Protein AF-A0A1E1W544-F1 (afdb_monomer)

Foldseek 3Di:
DDDDPVVVVVVVVVVCVDPLVVDDPVCNVPDDDPDDDDDVVVVVVVVVVVVVVVVVVVVCPVVVVVVVVVVVVVVVVVVVVVVVVVVPPDPDDDDDDDDDDPDDPPVNVVVVVVVVVVVVVVVVVVVVDDDDPDDDDDDDDPDDDCVRVVNDDPDDDDD

Organism: Pectinophora gossypiella (NCBI:txid13191)

Solvent-accessible surface area (backbone atoms only — not comparable to full-atom values): 10295 Å² total; per-residue (Å²): 138,92,77,58,67,73,58,53,55,51,52,53,53,58,45,60,74,38,78,71,58,78,45,52,75,68,49,58,76,72,54,85,77,89,76,83,79,77,58,68,73,57,53,53,52,54,50,52,52,50,52,51,50,50,48,60,62,68,60,47,54,62,60,53,50,50,52,52,52,52,52,52,50,52,54,49,51,52,52,54,52,51,51,55,58,60,69,70,69,66,91,84,73,84,93,72,89,84,88,82,93,81,86,70,56,71,65,57,50,54,51,50,51,55,53,50,51,53,52,50,53,51,53,56,55,56,72,71,55,72,93,72,94,68,83,83,76,80,76,83,67,97,62,82,50,50,59,79,75,72,69,45,79,81,80,80,84,78,134

Radius of gyration: 39.95 Å; Cα contacts (8 Å, |Δi|>4): 16; chains: 1; bounding box: 101×57×95 Å

Sequence (159 aa):
VKVHESTLRKRLMEFGETPSSALTLEEFMTVDLEEEQDPPAFRAARKRDKERLQKLMEEEDGEKELTELQKEIETQLERDISRRKKATSTPGTPLSFFGGESGMSEEAEASRFAAQDTLNIIGEIAKDVQPKTEKLKFEKGLGPDLAVIGLGQPDEKCD

Structure (mmCIF, N/CA/C/O backbone):
data_AF-A0A1E1W544-F1
#
_entry.id   AF-A0A1E1W544-F1
#
loop_
_atom_site.group_PDB
_atom_site.id
_atom_site.type_symbol
_atom_site.label_atom_id
_atom_site.label_alt_id
_atom_site.label_comp_id
_atom_site.label_asym_id
_atom_site.label_entity_id
_atom_site.label_seq_id
_atom_site.pdbx_PDB_ins_code
_atom_site.Cartn_x
_atom_site.Cartn_y
_atom_site.Cartn_z
_atom_site.occupancy
_atom_site.B_iso_or_equiv
_atom_site.auth_seq_id
_atom_site.auth_comp_id
_atom_site.auth_asym_id
_atom_site.auth_atom_id
_atom_site.pdbx_PDB_model_num
ATOM 1 N N . VAL A 1 1 ? 18.673 19.251 -23.715 1.00 75.06 1 VAL A N 1
ATOM 2 C CA . VAL A 1 1 ? 17.859 19.301 -22.475 1.00 75.06 1 VAL A CA 1
ATOM 3 C C . VAL A 1 1 ? 18.800 19.541 -21.303 1.00 75.06 1 VAL A C 1
ATOM 5 O O . VAL A 1 1 ? 19.795 18.836 -21.218 1.00 75.06 1 VAL A O 1
ATOM 8 N N . LYS A 1 2 ? 18.559 20.554 -20.458 1.00 92.31 2 LYS A N 1
ATOM 9 C CA . LYS A 1 2 ? 19.332 20.768 -19.219 1.00 92.31 2 LYS A CA 1
ATOM 10 C C . LYS A 1 2 ? 18.527 20.206 -18.050 1.00 92.31 2 LYS A C 1
ATOM 12 O O . LYS A 1 2 ? 17.417 20.668 -17.811 1.00 92.31 2 LYS A O 1
ATOM 17 N N . VAL A 1 3 ? 19.074 19.209 -17.360 1.00 94.06 3 VAL A N 1
ATOM 18 C CA . VAL A 1 3 ? 18.454 18.560 -16.196 1.00 94.06 3 VAL A CA 1
ATOM 19 C C . VAL A 1 3 ? 19.362 18.781 -14.991 1.00 94.06 3 VAL A C 1
ATOM 21 O O . VAL A 1 3 ? 20.582 18.712 -15.121 1.00 94.06 3 VAL A O 1
ATOM 24 N N . HIS A 1 4 ? 18.778 19.070 -13.829 1.00 97.12 4 HIS A N 1
ATOM 25 C CA . HIS A 1 4 ? 19.540 19.200 -12.589 1.00 97.12 4 HIS A CA 1
ATOM 26 C C . HIS A 1 4 ? 20.025 17.825 -12.121 1.00 97.12 4 HIS A C 1
ATOM 28 O O . HIS A 1 4 ? 19.275 16.849 -12.167 1.00 97.12 4 HIS A O 1
ATOM 34 N N . GLU A 1 5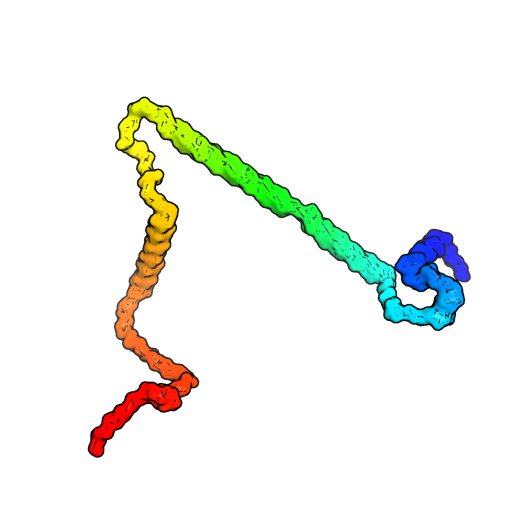 ? 21.250 17.756 -11.600 1.00 96.38 5 GLU A N 1
ATOM 35 C CA . GLU A 1 5 ? 21.842 16.505 -11.113 1.00 96.38 5 GLU A CA 1
ATOM 36 C C . GLU A 1 5 ? 20.971 15.827 -10.041 1.00 96.38 5 GLU A C 1
ATOM 38 O O . GLU A 1 5 ? 20.769 14.616 -10.066 1.00 96.38 5 GLU A O 1
ATOM 43 N N . SER A 1 6 ? 20.368 16.614 -9.146 1.00 96.88 6 SER A N 1
ATOM 44 C CA . SER A 1 6 ? 19.440 16.116 -8.123 1.00 96.88 6 SER A CA 1
ATOM 45 C C . SER A 1 6 ? 18.223 15.397 -8.711 1.00 96.88 6 SER A C 1
ATOM 47 O O . SER A 1 6 ? 17.735 14.432 -8.129 1.00 96.88 6 SER A O 1
ATOM 49 N N . THR A 1 7 ? 17.741 15.839 -9.875 1.00 95.69 7 THR A N 1
ATOM 50 C CA . THR A 1 7 ? 16.616 15.204 -10.572 1.00 95.69 7 THR A CA 1
ATOM 51 C C . THR A 1 7 ? 17.047 13.880 -11.188 1.00 95.69 7 THR A C 1
ATOM 53 O O . THR A 1 7 ? 16.319 12.898 -11.079 1.00 95.69 7 THR A O 1
ATOM 56 N N . LEU A 1 8 ? 18.248 13.833 -11.772 1.00 96.19 8 LEU A N 1
ATOM 57 C CA . LEU A 1 8 ? 18.802 12.600 -12.324 1.00 96.19 8 LEU A CA 1
ATOM 58 C C . LEU A 1 8 ? 18.996 11.548 -11.224 1.00 96.19 8 LEU A C 1
ATOM 60 O O . LEU A 1 8 ? 18.537 10.421 -11.373 1.00 96.19 8 LEU A O 1
ATOM 64 N N . ARG A 1 9 ? 19.587 11.936 -10.085 1.00 96.19 9 ARG A N 1
ATOM 65 C CA . ARG A 1 9 ? 19.766 11.042 -8.929 1.00 96.19 9 ARG A CA 1
ATOM 66 C C . ARG A 1 9 ? 18.435 10.478 -8.427 1.00 96.19 9 ARG A C 1
ATOM 68 O O . ARG A 1 9 ? 18.349 9.274 -8.223 1.00 96.19 9 ARG A O 1
ATOM 75 N N . LYS A 1 10 ? 17.395 11.315 -8.279 1.00 95.88 10 LYS A N 1
ATOM 76 C CA . LYS A 1 10 ? 16.051 10.855 -7.873 1.00 95.88 10 LYS A CA 1
ATOM 77 C C . LYS A 1 10 ? 15.479 9.831 -8.849 1.00 95.88 10 LYS A C 1
ATOM 79 O O . LYS A 1 10 ? 15.032 8.780 -8.419 1.00 95.88 10 LYS A O 1
ATOM 84 N N . ARG A 1 11 ? 15.566 10.093 -10.155 1.00 95.12 11 ARG A N 1
ATOM 85 C CA . ARG A 1 11 ? 15.070 9.159 -11.177 1.00 95.12 11 ARG A CA 1
ATOM 86 C C . ARG A 1 11 ? 15.843 7.843 -11.210 1.00 95.12 11 ARG A C 1
ATOM 88 O O . ARG A 1 11 ? 15.230 6.810 -11.435 1.00 95.12 11 ARG A O 1
ATOM 95 N N . LEU A 1 12 ? 17.152 7.866 -10.959 1.00 95.44 12 LEU A N 1
ATOM 96 C CA . LEU A 1 12 ? 17.953 6.643 -10.845 1.00 95.44 12 LEU A CA 1
ATOM 97 C C . LEU A 1 12 ? 17.589 5.832 -9.595 1.00 95.44 12 LEU A C 1
ATOM 99 O O . LEU A 1 12 ? 17.509 4.612 -9.674 1.00 95.44 12 LEU A O 1
ATOM 103 N N . MET A 1 13 ? 17.326 6.497 -8.465 1.00 94.06 13 MET A N 1
ATOM 104 C CA . MET A 1 13 ? 16.822 5.830 -7.258 1.00 94.06 13 MET A CA 1
ATOM 105 C C . MET A 1 13 ? 15.437 5.216 -7.493 1.00 94.06 13 MET A C 1
ATOM 107 O O . MET A 1 13 ? 15.242 4.050 -7.182 1.00 94.06 13 MET A O 1
ATOM 111 N N . GLU A 1 14 ? 14.512 5.966 -8.101 1.00 93.00 14 GLU A N 1
ATOM 112 C CA . GLU A 1 14 ? 13.172 5.475 -8.459 1.00 93.00 14 GLU A CA 1
ATOM 113 C C . GLU A 1 14 ? 13.242 4.284 -9.426 1.00 93.00 14 GLU A C 1
ATOM 115 O O . GLU A 1 14 ? 12.524 3.307 -9.241 1.00 93.00 14 GLU A O 1
ATOM 120 N N . PHE A 1 15 ? 14.133 4.328 -10.423 1.00 93.12 15 PHE A N 1
ATOM 121 C CA . PHE A 1 15 ? 14.371 3.195 -11.319 1.00 93.12 15 PHE A CA 1
ATOM 122 C C . PHE A 1 15 ? 14.873 1.968 -10.548 1.00 93.12 15 PHE A C 1
ATOM 124 O O . PHE A 1 15 ? 14.381 0.870 -10.782 1.00 93.12 15 PHE A O 1
ATOM 131 N N . GLY A 1 16 ? 15.781 2.156 -9.586 1.00 93.69 16 GLY A N 1
ATOM 132 C CA . GLY A 1 16 ? 16.288 1.095 -8.711 1.00 93.69 16 GLY A CA 1
ATOM 133 C C . GLY A 1 16 ? 15.230 0.421 -7.828 1.00 93.69 16 GLY A C 1
ATOM 134 O O . GLY A 1 16 ? 15.438 -0.696 -7.372 1.00 93.69 16 GLY A O 1
ATOM 135 N N . GLU A 1 17 ? 14.086 1.065 -7.585 1.00 91.06 17 GLU A N 1
ATOM 136 C CA . GLU A 1 17 ? 12.964 0.445 -6.868 1.00 91.06 17 GLU A CA 1
ATOM 137 C C . GLU A 1 17 ? 12.085 -0.439 -7.769 1.00 91.06 17 GLU A C 1
ATOM 139 O O . GLU A 1 17 ? 11.182 -1.109 -7.263 1.00 91.06 17 GLU A O 1
ATOM 144 N N . THR A 1 18 ? 12.309 -0.423 -9.087 1.00 92.06 18 THR A N 1
ATOM 145 C CA . THR A 1 18 ? 11.566 -1.247 -10.050 1.00 92.06 18 THR A CA 1
ATOM 146 C C . THR A 1 18 ? 12.233 -2.613 -10.236 1.00 92.06 18 THR A C 1
ATOM 148 O O . THR A 1 18 ? 13.466 -2.695 -10.200 1.00 92.06 18 THR A O 1
ATOM 151 N N . PRO A 1 19 ? 11.464 -3.686 -10.500 1.00 91.00 19 PRO A N 1
ATOM 152 C CA . PRO A 1 19 ? 12.023 -5.020 -10.739 1.00 91.00 19 PRO A CA 1
ATOM 153 C C . PRO A 1 19 ? 12.952 -5.064 -11.962 1.00 91.00 19 PRO A C 1
ATOM 155 O O . PRO A 1 19 ? 13.927 -5.812 -11.969 1.00 91.00 19 PRO A O 1
ATOM 158 N N . SER A 1 20 ? 12.728 -4.199 -12.958 1.00 92.31 20 SER A N 1
ATOM 159 C CA . SER A 1 20 ? 13.582 -4.082 -14.145 1.00 92.31 20 SER A CA 1
ATOM 160 C C . SER A 1 20 ? 15.023 -3.676 -13.826 1.00 92.31 20 SER A C 1
ATOM 162 O O . SER A 1 20 ? 15.918 -3.971 -14.609 1.00 92.31 20 SER A O 1
ATOM 164 N N . SER A 1 21 ? 15.274 -3.016 -12.690 1.00 93.25 21 SER A N 1
ATOM 165 C CA . SER A 1 21 ? 16.631 -2.606 -12.302 1.00 93.25 21 SER A CA 1
ATOM 166 C C . SER A 1 21 ? 17.540 -3.765 -11.889 1.00 93.25 21 SER A C 1
ATOM 168 O O . SER A 1 21 ? 18.760 -3.608 -11.892 1.00 93.25 21 SER A O 1
ATOM 170 N N . ALA A 1 22 ? 16.956 -4.916 -11.549 1.00 93.19 22 ALA A N 1
ATOM 171 C CA . ALA A 1 22 ? 17.688 -6.132 -11.218 1.00 93.19 22 ALA A CA 1
ATOM 172 C C . ALA A 1 22 ? 18.084 -6.946 -12.463 1.00 93.19 22 ALA A C 1
ATOM 174 O O . ALA A 1 22 ? 18.896 -7.863 -12.348 1.00 93.19 22 ALA A O 1
ATOM 175 N N . LEU A 1 23 ? 17.523 -6.621 -13.634 1.00 93.38 23 LEU A N 1
ATOM 176 C CA . LEU A 1 23 ? 17.828 -7.297 -14.890 1.00 93.38 23 LEU A CA 1
ATOM 177 C C . LEU A 1 23 ? 19.180 -6.845 -15.438 1.00 93.38 23 LEU A C 1
ATOM 179 O O . LEU A 1 23 ? 19.580 -5.682 -15.322 1.00 93.38 23 LEU A O 1
ATOM 183 N N . THR A 1 24 ? 19.875 -7.765 -16.098 1.00 94.81 24 THR A N 1
ATOM 184 C CA . THR A 1 24 ? 21.013 -7.398 -16.940 1.00 94.81 24 THR A CA 1
ATOM 185 C C . THR A 1 24 ? 20.533 -6.603 -18.157 1.00 94.81 24 THR A C 1
ATOM 187 O O . THR A 1 24 ? 19.363 -6.642 -18.536 1.00 94.81 24 THR A O 1
ATOM 190 N N . LEU A 1 25 ? 21.442 -5.869 -18.805 1.00 93.81 25 LEU A N 1
ATOM 191 C CA . LEU A 1 25 ? 21.092 -5.072 -19.986 1.00 93.81 25 LEU A CA 1
ATOM 192 C C . LEU A 1 25 ? 20.485 -5.933 -21.109 1.00 93.81 25 LEU A C 1
ATOM 194 O O . LEU A 1 25 ? 19.569 -5.486 -21.788 1.00 93.81 25 LEU A O 1
ATOM 198 N N . GLU A 1 26 ? 20.990 -7.155 -21.291 1.00 94.88 26 GLU A N 1
ATOM 199 C CA . GLU A 1 26 ? 20.503 -8.088 -22.311 1.00 94.88 26 GLU A CA 1
ATOM 200 C C . GLU A 1 26 ? 19.087 -8.588 -21.997 1.00 94.88 26 GLU A C 1
ATOM 202 O O . GLU A 1 26 ? 18.212 -8.550 -22.863 1.00 94.88 26 GLU A O 1
ATOM 207 N N . GLU A 1 27 ? 18.830 -8.976 -20.747 1.00 95.00 27 GLU A N 1
ATOM 208 C CA . GLU A 1 27 ? 17.496 -9.384 -20.290 1.00 95.00 27 GLU A CA 1
ATOM 209 C C . GLU A 1 27 ? 16.495 -8.232 -20.404 1.00 95.00 27 GLU A C 1
ATOM 211 O O . GLU A 1 27 ? 15.403 -8.422 -20.926 1.00 95.00 27 GLU A O 1
ATOM 216 N N . PHE A 1 28 ? 16.878 -7.014 -20.014 1.00 93.44 28 PHE A N 1
ATOM 217 C CA . PHE A 1 28 ? 16.011 -5.838 -20.130 1.00 93.44 28 PHE A CA 1
ATOM 218 C C . PHE A 1 28 ? 15.595 -5.533 -21.580 1.00 93.44 28 PHE A C 1
ATOM 220 O O . PHE A 1 28 ? 14.519 -4.995 -21.815 1.00 93.44 28 PHE A O 1
ATOM 227 N N . MET A 1 29 ? 16.438 -5.857 -22.566 1.00 93.75 29 MET A N 1
ATOM 228 C CA . MET A 1 29 ? 16.130 -5.631 -23.983 1.00 93.75 29 MET A CA 1
ATOM 229 C C . MET A 1 29 ? 15.277 -6.739 -24.615 1.00 93.75 29 MET A C 1
ATOM 231 O O . MET A 1 29 ? 14.772 -6.543 -25.720 1.00 93.75 29 MET A O 1
ATOM 235 N N . THR A 1 30 ? 15.161 -7.901 -23.967 1.00 93.75 30 THR A N 1
ATOM 236 C CA . THR A 1 30 ? 14.581 -9.117 -24.564 1.00 93.75 30 THR A CA 1
ATOM 237 C C . THR A 1 30 ? 13.395 -9.689 -23.791 1.00 93.75 30 THR A C 1
ATOM 239 O O . THR A 1 30 ? 12.620 -10.451 -24.368 1.00 93.75 30 THR A O 1
ATOM 242 N N . VAL A 1 31 ? 13.237 -9.329 -22.516 1.00 90.50 31 VAL A N 1
ATOM 243 C CA . VAL A 1 31 ? 12.204 -9.843 -21.615 1.00 90.50 31 VAL A CA 1
ATOM 244 C C . VAL A 1 31 ? 11.243 -8.721 -21.233 1.00 90.50 31 VAL A C 1
ATOM 246 O O . VAL A 1 31 ? 11.653 -7.719 -20.648 1.00 90.50 31 VAL A O 1
ATOM 249 N N . ASP A 1 32 ? 9.953 -8.936 -21.491 1.00 90.00 32 ASP A N 1
ATOM 250 C CA . ASP A 1 32 ? 8.876 -8.110 -20.945 1.00 90.00 32 ASP A CA 1
ATOM 251 C C . ASP A 1 32 ? 8.416 -8.689 -19.600 1.00 90.00 32 ASP A C 1
ATOM 253 O O . ASP A 1 32 ? 8.150 -9.887 -19.476 1.00 90.00 32 ASP A O 1
ATOM 257 N N . LEU A 1 33 ? 8.330 -7.838 -18.576 1.00 88.12 33 LEU A N 1
ATOM 258 C CA . LEU A 1 33 ? 7.800 -8.219 -17.268 1.00 88.12 33 LEU A CA 1
ATOM 259 C C . LEU A 1 33 ? 6.270 -8.118 -17.279 1.00 88.12 33 LEU A C 1
ATOM 261 O O . LEU A 1 33 ? 5.722 -7.116 -17.730 1.00 88.12 33 LEU A O 1
ATOM 265 N N . GLU A 1 34 ? 5.583 -9.119 -16.724 1.00 87.81 34 GLU A N 1
ATOM 266 C CA . GLU A 1 34 ? 4.117 -9.088 -16.568 1.00 87.81 34 GLU A CA 1
ATOM 267 C C . GLU A 1 34 ? 3.654 -8.146 -15.438 1.00 87.81 34 GLU A C 1
ATOM 269 O O . GLU A 1 34 ? 2.481 -7.788 -15.366 1.00 87.81 34 GLU A O 1
ATOM 274 N N . GLU A 1 35 ? 4.556 -7.750 -14.531 1.00 84.50 35 GLU A N 1
ATOM 275 C CA . GLU A 1 35 ? 4.226 -6.912 -13.376 1.00 84.50 35 GLU A CA 1
ATOM 276 C C . GLU A 1 35 ? 4.052 -5.437 -13.774 1.00 84.50 35 GLU A C 1
ATOM 278 O O . GLU A 1 35 ? 5.006 -4.748 -14.143 1.00 84.50 35 GLU A O 1
ATOM 283 N N . GLU A 1 36 ? 2.831 -4.924 -13.635 1.00 84.06 36 GLU A N 1
ATOM 284 C CA . GLU A 1 36 ? 2.526 -3.507 -13.829 1.00 84.06 36 GLU A CA 1
ATOM 285 C C . GLU A 1 36 ? 2.984 -2.675 -12.620 1.00 84.06 36 GLU A C 1
ATOM 287 O O . GLU A 1 36 ? 2.632 -2.961 -11.474 1.00 84.06 36 GLU A O 1
ATOM 292 N N . GLN A 1 37 ? 3.756 -1.612 -12.865 1.00 84.56 37 GLN A N 1
ATOM 293 C CA . GLN A 1 37 ? 4.214 -0.700 -11.814 1.00 84.56 37 GLN A CA 1
ATOM 294 C C . GLN A 1 37 ? 3.424 0.609 -11.818 1.00 84.56 37 GLN A C 1
ATOM 296 O O . GLN A 1 37 ? 3.320 1.305 -12.830 1.00 84.56 37 GLN A O 1
ATOM 301 N N . ASP A 1 38 ? 2.921 0.973 -10.640 1.00 88.56 38 ASP A N 1
ATOM 302 C CA . ASP A 1 38 ? 2.212 2.229 -10.424 1.00 88.56 38 ASP A CA 1
ATOM 303 C C . ASP A 1 38 ? 3.157 3.441 -10.552 1.00 88.56 38 ASP A C 1
ATOM 305 O O . ASP A 1 38 ? 4.291 3.416 -10.059 1.00 88.56 38 ASP A O 1
ATOM 309 N N . PRO A 1 39 ? 2.691 4.575 -11.108 1.00 91.75 39 PRO A N 1
ATOM 310 C CA . PRO A 1 39 ? 3.464 5.810 -11.081 1.00 91.75 39 PRO A CA 1
ATOM 311 C C . PRO A 1 39 ? 3.696 6.287 -9.630 1.00 91.75 39 PRO A C 1
ATOM 313 O O . PRO A 1 39 ? 2.838 6.097 -8.759 1.00 91.75 39 PRO A O 1
ATOM 316 N N . PRO A 1 40 ? 4.805 7.001 -9.342 1.00 88.06 40 PRO A N 1
ATOM 317 C CA . PRO A 1 40 ? 5.196 7.361 -7.973 1.00 88.06 40 PRO A CA 1
ATOM 318 C C . PRO A 1 40 ? 4.141 8.187 -7.218 1.00 88.06 40 PRO A C 1
ATOM 320 O O . PRO A 1 40 ? 4.055 8.113 -5.993 1.00 88.06 40 PRO A O 1
ATOM 323 N N . ALA A 1 41 ? 3.286 8.927 -7.932 1.00 89.19 41 ALA A N 1
ATOM 324 C CA . ALA A 1 41 ? 2.162 9.655 -7.341 1.00 89.19 41 ALA A CA 1
ATOM 325 C C . ALA A 1 41 ? 1.143 8.725 -6.649 1.00 89.19 41 ALA A C 1
ATOM 327 O O . ALA A 1 41 ? 0.641 9.054 -5.573 1.00 89.19 41 ALA A O 1
ATOM 328 N N . PHE A 1 42 ? 0.877 7.552 -7.228 1.00 87.00 42 PHE A N 1
ATOM 329 C CA . PHE A 1 42 ? -0.063 6.568 -6.685 1.00 87.00 42 PHE A CA 1
ATOM 330 C C . PHE A 1 42 ? 0.556 5.809 -5.507 1.00 87.00 42 PHE A C 1
ATOM 332 O O . PHE A 1 42 ? -0.092 5.632 -4.472 1.00 87.00 42 PHE A O 1
ATOM 339 N N . ARG A 1 43 ? 1.845 5.457 -5.606 1.00 83.06 43 ARG A N 1
ATOM 340 C CA . ARG A 1 43 ? 2.598 4.837 -4.502 1.00 83.06 43 ARG A CA 1
ATOM 341 C C . ARG A 1 43 ? 2.661 5.753 -3.276 1.00 83.06 43 ARG A C 1
ATOM 343 O O . ARG A 1 43 ? 2.465 5.292 -2.153 1.00 83.06 43 ARG A O 1
ATOM 350 N N . ALA A 1 44 ? 2.875 7.054 -3.480 1.00 84.00 44 ALA A N 1
ATOM 351 C CA . ALA A 1 44 ? 2.930 8.039 -2.401 1.00 84.00 44 ALA A CA 1
ATOM 352 C C . ALA A 1 44 ? 1.582 8.215 -1.681 1.00 84.00 44 ALA A C 1
ATOM 354 O O . ALA A 1 44 ? 1.558 8.343 -0.455 1.00 84.00 44 ALA A O 1
ATOM 355 N N . ALA A 1 45 ? 0.469 8.197 -2.421 1.00 79.00 45 ALA A N 1
ATOM 356 C CA . ALA A 1 45 ? -0.870 8.250 -1.838 1.00 79.00 45 ALA A CA 1
ATOM 357 C C . ALA A 1 45 ? -1.149 7.009 -0.974 1.00 79.00 45 ALA A C 1
ATOM 359 O O . ALA A 1 45 ? -1.452 7.148 0.209 1.00 79.00 45 ALA A O 1
ATOM 360 N N . ARG A 1 46 ? -0.918 5.802 -1.515 1.00 82.06 46 ARG A N 1
ATOM 361 C CA . ARG A 1 46 ? -1.101 4.545 -0.767 1.00 82.06 46 ARG A CA 1
ATOM 362 C C . ARG A 1 46 ? -0.191 4.443 0.459 1.00 82.06 46 ARG A C 1
ATOM 364 O O . ARG A 1 46 ? -0.626 3.959 1.500 1.00 82.06 46 ARG A O 1
ATOM 371 N N . LYS A 1 47 ? 1.064 4.903 0.366 1.00 81.62 47 LYS A N 1
ATOM 372 C CA . LYS A 1 47 ? 2.003 4.898 1.500 1.00 81.62 47 LYS A CA 1
ATOM 373 C C . LYS A 1 47 ? 1.522 5.805 2.635 1.00 81.62 47 LYS A C 1
ATOM 375 O O . LYS A 1 47 ? 1.563 5.374 3.782 1.00 81.62 47 LYS A O 1
ATOM 380 N N . ARG A 1 48 ? 1.032 7.014 2.325 1.00 80.44 48 ARG A N 1
ATOM 381 C CA . ARG A 1 48 ? 0.473 7.920 3.344 1.00 80.44 48 ARG A CA 1
ATOM 382 C C . ARG A 1 48 ? -0.789 7.365 3.993 1.00 80.44 48 ARG A C 1
ATOM 384 O O . ARG A 1 48 ? -0.938 7.507 5.201 1.00 80.44 48 ARG A O 1
ATOM 391 N N . ASP A 1 49 ? -1.659 6.716 3.227 1.00 79.94 49 ASP A N 1
ATOM 392 C CA . ASP A 1 49 ? -2.860 6.088 3.787 1.00 79.94 49 ASP A CA 1
ATOM 393 C C . ASP A 1 49 ? -2.507 4.915 4.704 1.00 79.94 49 ASP A C 1
ATOM 395 O O . ASP A 1 49 ? -3.055 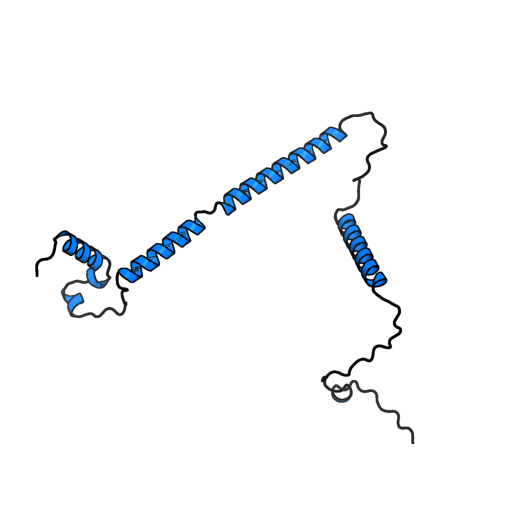4.805 5.799 1.00 79.94 49 ASP A O 1
ATOM 399 N N . LYS A 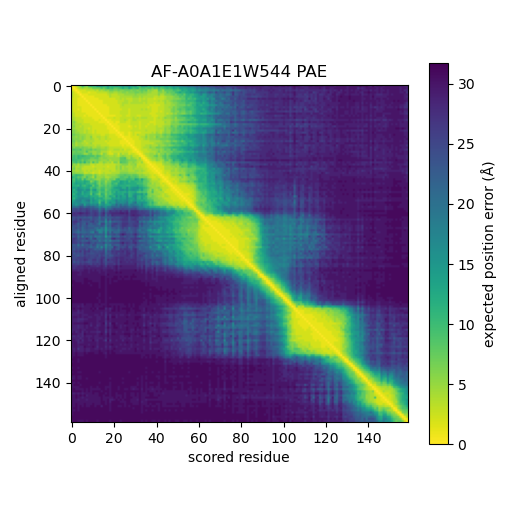1 50 ? -1.535 4.086 4.306 1.00 82.44 50 LYS A N 1
ATOM 400 C CA . LYS A 1 50 ? -1.031 2.992 5.145 1.00 82.44 50 LYS A CA 1
ATOM 401 C C . LYS A 1 50 ? -0.399 3.509 6.437 1.00 82.44 50 LYS A C 1
ATOM 403 O O . LYS A 1 50 ? -0.693 2.978 7.499 1.00 82.44 50 LYS A O 1
ATOM 408 N N . GLU A 1 51 ? 0.436 4.543 6.358 1.00 81.38 51 GLU A N 1
ATOM 409 C CA . GLU A 1 51 ? 1.072 5.163 7.527 1.00 81.38 51 GLU A CA 1
ATOM 410 C C . GLU A 1 51 ? 0.037 5.816 8.451 1.00 81.38 51 GLU A C 1
ATOM 412 O O . GLU A 1 51 ? 0.112 5.665 9.665 1.00 81.38 51 GLU A O 1
ATOM 417 N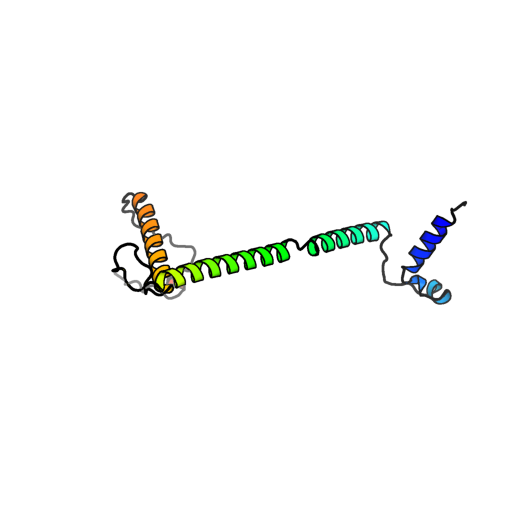 N . ARG A 1 52 ? -0.984 6.477 7.890 1.00 81.00 52 ARG A N 1
ATOM 418 C CA . ARG A 1 52 ? -2.105 7.022 8.664 1.00 81.00 52 ARG A CA 1
ATOM 419 C C . ARG A 1 52 ? -2.881 5.922 9.382 1.00 81.00 52 ARG A C 1
ATOM 421 O O . ARG A 1 52 ? -3.213 6.095 10.548 1.00 81.00 52 ARG A O 1
ATOM 428 N N . LEU A 1 53 ? -3.189 4.822 8.697 1.00 78.06 53 LEU A N 1
ATOM 429 C CA . LEU A 1 53 ? -3.932 3.713 9.290 1.00 78.06 53 LEU A CA 1
ATOM 430 C C . LEU A 1 53 ? -3.107 3.007 10.370 1.00 78.06 53 LEU A C 1
ATOM 432 O O . LEU A 1 53 ? -3.624 2.754 11.448 1.00 78.06 53 LEU A O 1
ATOM 436 N N . GLN A 1 54 ? -1.820 2.767 10.114 1.00 78.81 54 GLN A N 1
ATOM 437 C CA . GLN A 1 54 ? -0.896 2.217 11.103 1.00 78.81 54 GLN A CA 1
ATOM 438 C C . GLN A 1 54 ? -0.790 3.129 12.326 1.00 78.81 54 GLN A C 1
ATOM 440 O O . GLN A 1 54 ? -0.867 2.645 13.444 1.00 78.81 54 GLN A O 1
ATOM 445 N N . LYS A 1 55 ? -0.701 4.446 12.127 1.00 76.12 55 LYS A N 1
ATOM 446 C CA . LYS A 1 55 ? -0.691 5.404 13.229 1.00 76.12 55 LYS A CA 1
ATOM 447 C C . LYS A 1 55 ? -1.992 5.386 14.032 1.00 76.12 55 LYS A C 1
ATOM 449 O O . LYS A 1 55 ? -1.923 5.462 15.243 1.00 76.12 55 LYS A O 1
ATOM 454 N N . LEU A 1 56 ? -3.154 5.235 13.395 1.00 71.56 56 LEU A N 1
ATOM 455 C CA . LEU A 1 56 ? -4.432 5.065 14.105 1.00 71.56 56 LEU A CA 1
ATOM 456 C C . LEU A 1 56 ? -4.511 3.741 14.879 1.00 71.56 56 LEU A C 1
ATOM 458 O O . LEU A 1 56 ? -5.192 3.675 15.892 1.00 71.56 56 LEU A O 1
ATOM 462 N N . MET A 1 57 ? -3.842 2.693 14.393 1.00 68.12 57 MET A N 1
ATOM 463 C CA . MET A 1 57 ? -3.735 1.414 15.099 1.00 68.12 57 MET A CA 1
ATOM 464 C C . MET A 1 57 ? -2.719 1.468 16.245 1.00 68.12 57 MET A C 1
ATOM 466 O O . MET A 1 57 ? -2.926 0.808 17.247 1.00 68.12 57 MET A O 1
ATOM 470 N N . GLU A 1 58 ? -1.634 2.234 16.104 1.00 65.88 58 GLU A N 1
ATOM 471 C CA . GLU A 1 58 ? -0.606 2.441 17.138 1.00 65.88 58 GLU A CA 1
ATOM 472 C C . GL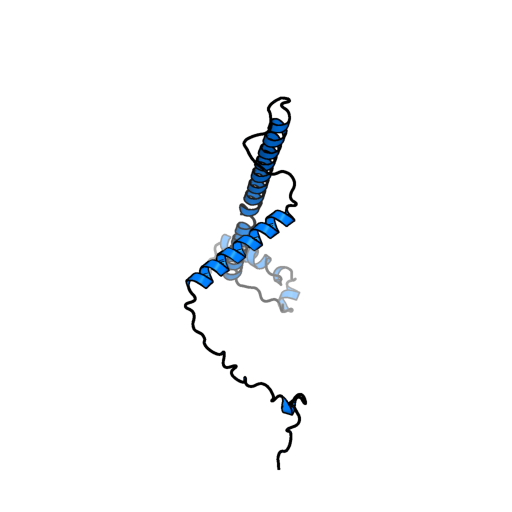U A 1 58 ? -1.003 3.512 18.168 1.00 65.88 58 GLU A C 1
ATOM 474 O O . GLU A 1 58 ? -0.568 3.452 19.317 1.00 65.88 58 GLU A O 1
ATOM 479 N N . GLU A 1 59 ? -1.882 4.454 17.806 1.00 60.09 59 GLU A N 1
ATOM 480 C CA . GLU A 1 59 ? -2.661 5.318 18.715 1.00 60.09 59 GLU A CA 1
ATOM 481 C C . GLU A 1 59 ? -3.780 4.514 19.407 1.00 60.09 59 GLU A C 1
ATOM 483 O O . GLU A 1 59 ? -4.903 4.962 19.624 1.00 60.09 59 GLU A O 1
ATOM 488 N N . GLU A 1 60 ? -3.407 3.303 19.797 1.00 56.72 60 GLU A N 1
ATOM 489 C CA . GLU A 1 60 ? -3.936 2.421 20.819 1.00 56.72 60 GLU A CA 1
ATOM 490 C C . GLU A 1 60 ? -3.868 3.098 22.204 1.00 56.72 60 GLU A C 1
ATOM 492 O O . GLU A 1 60 ? -3.327 2.575 23.179 1.00 56.72 60 GLU A O 1
ATOM 497 N N . ASP A 1 61 ? -4.399 4.316 22.303 1.00 60.03 61 ASP A N 1
ATOM 498 C CA . ASP A 1 61 ? -4.803 4.896 23.582 1.00 60.03 61 ASP A CA 1
ATOM 499 C C . ASP A 1 61 ? -5.926 4.043 24.185 1.00 60.03 61 ASP A C 1
ATOM 501 O O . ASP A 1 61 ? -5.995 3.883 25.394 1.00 60.03 61 ASP A O 1
ATOM 505 N N . GLY A 1 62 ? -6.733 3.388 23.340 1.00 63.50 62 GLY A N 1
ATOM 506 C CA . GLY A 1 62 ? -7.842 2.538 23.763 1.00 63.50 62 GLY A CA 1
ATOM 507 C C . GLY A 1 62 ? -7.437 1.322 24.602 1.00 63.50 62 GLY A C 1
ATOM 508 O O . GLY A 1 62 ? -8.090 1.060 25.606 1.00 63.50 62 GLY A O 1
ATOM 509 N N . GLU A 1 63 ? -6.378 0.576 24.256 1.00 73.50 63 GLU A N 1
ATOM 510 C CA . GLU A 1 63 ? -5.996 -0.598 25.069 1.00 73.50 63 GLU A CA 1
ATOM 511 C C . GLU A 1 63 ? -5.324 -0.194 26.382 1.00 73.50 63 GLU A C 1
ATOM 513 O O . GLU A 1 63 ? -5.540 -0.830 27.417 1.00 73.50 63 GLU A O 1
ATOM 518 N N . LYS A 1 64 ? -4.545 0.893 26.369 1.00 78.69 64 LYS A N 1
ATOM 519 C CA . LYS A 1 64 ? -3.943 1.453 27.586 1.00 78.69 64 LYS A CA 1
ATOM 520 C C . LYS A 1 64 ? -5.012 2.021 28.511 1.00 78.69 64 LYS A C 1
ATOM 522 O O . LYS A 1 64 ? -5.027 1.664 29.684 1.00 78.69 64 LYS A O 1
ATOM 527 N N . GLU A 1 65 ? -5.936 2.815 27.976 1.00 81.69 65 GLU A N 1
ATOM 528 C CA . GLU A 1 65 ? -7.089 3.355 28.698 1.00 81.69 65 GLU A CA 1
ATOM 529 C C . GLU A 1 65 ? -7.957 2.223 29.263 1.00 81.69 65 GLU A C 1
ATOM 531 O O . GLU A 1 65 ? -8.293 2.237 30.445 1.00 81.69 65 GLU A O 1
ATOM 536 N N . LEU A 1 66 ? -8.246 1.183 28.474 1.00 84.12 66 LEU A N 1
ATOM 537 C CA . LEU A 1 66 ? -9.001 0.016 28.935 1.00 84.12 66 LEU A CA 1
ATOM 538 C C . LEU A 1 66 ? -8.283 -0.721 30.076 1.00 84.12 66 LEU A C 1
ATOM 540 O O . LEU A 1 66 ? -8.914 -1.087 31.069 1.00 84.12 66 LEU A O 1
ATOM 544 N N . THR A 1 67 ? -6.965 -0.904 29.966 1.00 89.38 67 THR A N 1
ATOM 545 C CA . THR A 1 67 ? -6.146 -1.552 31.002 1.00 89.38 67 THR A CA 1
ATOM 546 C C . THR A 1 67 ? -6.097 -0.714 32.286 1.00 89.38 67 THR A C 1
ATOM 548 O O . THR A 1 67 ? -6.189 -1.255 33.391 1.00 89.38 67 THR A O 1
ATOM 551 N N . GLU A 1 68 ? -5.982 0.610 32.167 1.00 90.81 68 GLU A N 1
ATOM 552 C CA . GLU A 1 68 ? -6.010 1.536 33.303 1.00 90.81 68 GLU A CA 1
ATOM 553 C C . GLU A 1 68 ? -7.374 1.544 34.001 1.00 90.81 68 GLU A C 1
ATOM 555 O O . GLU A 1 68 ? -7.435 1.426 35.228 1.00 90.81 68 GLU A O 1
ATOM 560 N N . LEU A 1 69 ? -8.465 1.598 33.232 1.00 93.50 69 LEU A N 1
ATOM 561 C CA . LEU A 1 69 ? -9.829 1.508 33.752 1.00 93.50 69 LEU A CA 1
ATOM 562 C C . LEU A 1 69 ? -10.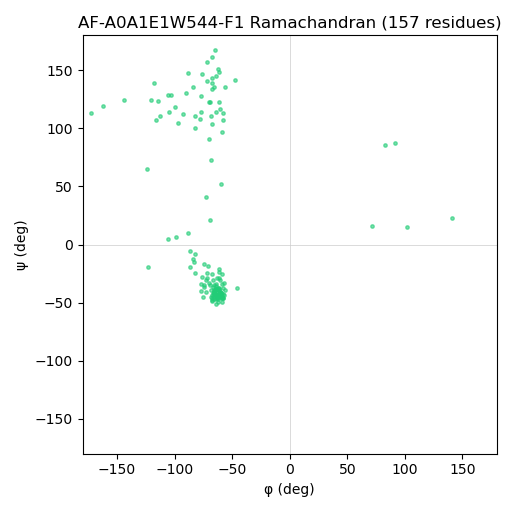063 0.180 34.479 1.00 93.50 69 LEU A C 1
ATOM 564 O O . LEU A 1 69 ? -10.607 0.173 35.584 1.00 93.50 69 LEU A O 1
ATOM 568 N N . GLN A 1 70 ? -9.604 -0.940 33.914 1.00 94.25 70 GLN A N 1
ATOM 569 C CA . GLN A 1 70 ? -9.716 -2.254 34.548 1.00 94.25 70 GLN A CA 1
ATOM 570 C C . GLN A 1 70 ? -8.979 -2.302 35.895 1.00 94.25 70 GLN A C 1
ATOM 572 O O . GLN A 1 70 ? -9.523 -2.791 36.888 1.00 94.25 70 GLN A O 1
ATOM 577 N N . LYS A 1 71 ? -7.771 -1.734 35.960 1.00 95.19 71 LYS A N 1
ATOM 578 C CA . LYS A 1 71 ? -6.984 -1.650 37.195 1.00 95.19 71 LYS A CA 1
ATOM 579 C C . LYS A 1 71 ? -7.650 -0.765 38.254 1.00 95.19 71 LYS A C 1
ATOM 581 O O . LYS A 1 71 ? -7.614 -1.097 39.443 1.00 95.19 71 LYS A O 1
ATOM 586 N N . GLU A 1 72 ? -8.262 0.349 37.858 1.00 95.69 72 GLU A N 1
ATOM 587 C CA . GLU A 1 72 ? -8.999 1.217 38.787 1.00 95.69 72 GLU A CA 1
ATOM 588 C C . GLU A 1 72 ? -10.239 0.506 39.355 1.00 95.69 72 GLU A C 1
ATOM 590 O O . GLU A 1 72 ? -10.475 0.566 40.566 1.00 95.69 72 GLU A O 1
ATOM 595 N N . ILE A 1 73 ? -10.976 -0.237 38.518 1.00 95.38 73 ILE A N 1
ATOM 596 C CA . ILE A 1 73 ? -12.121 -1.060 38.946 1.00 95.38 73 ILE A CA 1
ATOM 597 C C . ILE A 1 73 ? -11.680 -2.100 39.982 1.00 95.38 73 ILE A C 1
ATOM 599 O O . ILE A 1 73 ? -12.280 -2.196 41.054 1.00 95.38 73 ILE A O 1
ATOM 603 N N . GLU A 1 74 ? -10.609 -2.846 39.706 1.00 95.06 74 GLU A N 1
ATOM 604 C CA . GLU A 1 74 ? -10.084 -3.862 40.626 1.00 95.06 74 GLU A CA 1
ATOM 605 C C . GLU A 1 74 ? -9.652 -3.243 41.966 1.00 95.06 74 GLU A C 1
ATOM 607 O O . GLU A 1 74 ? -9.971 -3.756 43.042 1.00 95.06 74 GLU A O 1
ATOM 612 N N . THR A 1 75 ? -9.013 -2.071 41.921 1.00 94.50 75 THR A N 1
ATOM 613 C CA . THR A 1 75 ? -8.580 -1.354 43.128 1.00 94.50 75 THR A CA 1
ATOM 614 C C . THR A 1 75 ? -9.769 -0.865 43.968 1.00 94.50 75 THR A C 1
ATOM 616 O O . THR A 1 75 ? -9.703 -0.875 45.203 1.00 94.50 75 THR A O 1
ATOM 619 N N . GLN A 1 76 ? -10.862 -0.428 43.332 1.00 92.50 76 GLN A N 1
ATOM 620 C CA . GLN A 1 76 ? -12.099 -0.059 44.028 1.00 92.50 76 GLN A CA 1
ATOM 621 C C . GLN A 1 76 ? -12.788 -1.268 44.661 1.00 92.50 76 GLN A C 1
ATOM 623 O O . GLN A 1 76 ? -13.124 -1.211 45.846 1.00 92.50 76 GLN A O 1
ATOM 628 N N . LEU A 1 77 ? -12.909 -2.374 43.923 1.00 92.00 77 LEU A N 1
ATOM 629 C CA . LEU A 1 77 ? -13.489 -3.618 44.429 1.00 92.00 77 LEU A CA 1
ATOM 630 C C . LEU A 1 77 ? -12.730 -4.140 45.655 1.00 92.00 77 LEU A C 1
ATOM 632 O O . LEU A 1 77 ? -13.351 -4.458 46.670 1.00 92.00 77 LEU A O 1
ATOM 636 N N . GLU A 1 78 ? -11.394 -4.157 45.616 1.00 90.94 78 GLU A N 1
ATOM 637 C CA . GLU A 1 78 ? -10.581 -4.588 46.759 1.00 90.94 78 GLU A CA 1
ATOM 638 C C . GLU A 1 78 ? -10.751 -3.648 47.964 1.00 90.94 78 GLU A C 1
ATOM 640 O O . GLU A 1 78 ? -10.863 -4.100 49.109 1.00 90.94 78 GLU A O 1
ATOM 645 N N . ARG A 1 79 ? -10.850 -2.331 47.726 1.00 91.19 79 ARG A N 1
ATOM 646 C CA . ARG A 1 79 ? -11.160 -1.348 48.777 1.00 91.19 79 ARG A CA 1
ATOM 647 C C . ARG A 1 79 ? -12.507 -1.637 49.438 1.00 91.19 79 ARG A C 1
ATOM 649 O O . ARG A 1 79 ? -12.591 -1.577 50.666 1.00 91.19 79 ARG A O 1
ATOM 656 N N . ASP A 1 80 ? -13.540 -1.951 48.669 1.00 89.50 80 ASP A N 1
ATOM 657 C CA . ASP A 1 80 ? -14.890 -2.183 49.189 1.00 89.50 80 ASP A CA 1
ATOM 658 C C . ASP A 1 80 ? -15.019 -3.538 49.895 1.00 89.50 80 ASP A C 1
ATOM 660 O O . ASP A 1 80 ? -15.649 -3.639 50.953 1.00 89.50 80 ASP A O 1
ATOM 664 N N . ILE A 1 81 ? -14.348 -4.573 49.385 1.00 88.00 81 ILE A N 1
ATOM 665 C CA . ILE A 1 81 ? -14.227 -5.878 50.048 1.00 88.00 81 ILE A CA 1
ATOM 666 C C . ILE A 1 81 ? -13.480 -5.732 51.378 1.00 88.00 81 ILE A C 1
ATOM 668 O O . ILE A 1 81 ? -13.930 -6.238 52.409 1.00 88.00 81 ILE A O 1
ATOM 672 N N . SER A 1 82 ? -12.362 -5.004 51.387 1.00 81.25 82 SER A N 1
ATOM 673 C CA . SER A 1 82 ? -11.571 -4.760 52.594 1.00 81.25 82 SER A CA 1
ATOM 674 C C . SER A 1 82 ? -12.340 -3.953 53.644 1.00 81.25 82 SER A C 1
ATOM 676 O O . SER A 1 82 ? -12.255 -4.265 54.834 1.00 81.25 82 SER A O 1
ATOM 678 N N . ARG A 1 83 ? -13.145 -2.959 53.240 1.00 83.00 83 ARG A N 1
ATOM 679 C CA . ARG A 1 83 ? -14.041 -2.223 54.154 1.00 83.00 83 ARG A CA 1
ATOM 680 C C . ARG A 1 83 ? -15.119 -3.126 54.751 1.00 83.00 83 ARG A C 1
ATOM 682 O O . ARG A 1 83 ? -15.320 -3.083 55.965 1.00 83.00 83 ARG A O 1
ATOM 689 N N . ARG A 1 84 ? -15.756 -3.981 53.939 1.00 75.31 84 ARG A N 1
ATOM 690 C CA . ARG A 1 84 ? -16.754 -4.957 54.417 1.00 75.31 84 ARG A CA 1
ATOM 691 C C . ARG A 1 84 ? -16.153 -5.949 55.418 1.00 75.31 84 ARG A C 1
ATOM 693 O O . ARG A 1 84 ? -16.719 -6.142 56.489 1.00 75.31 84 ARG A O 1
ATOM 700 N N . LYS A 1 85 ? -14.959 -6.488 55.143 1.00 71.44 85 LYS A N 1
ATOM 701 C CA . LYS A 1 85 ? -14.245 -7.405 56.057 1.00 71.44 85 LYS A CA 1
ATOM 702 C C . LYS A 1 85 ? -13.847 -6.750 57.388 1.00 71.44 85 LYS A C 1
ATOM 704 O O . LYS A 1 85 ? -13.858 -7.409 58.428 1.00 71.44 85 LYS A O 1
ATOM 709 N N . LYS A 1 86 ? -13.511 -5.455 57.382 1.00 63.81 86 LYS A N 1
ATOM 710 C CA . LYS A 1 86 ? -13.136 -4.701 58.595 1.00 63.81 86 LYS A CA 1
ATOM 711 C C . LYS A 1 86 ? -14.343 -4.324 59.463 1.00 63.81 86 LYS A C 1
ATOM 713 O O . LYS A 1 86 ? -14.201 -4.215 60.676 1.00 63.81 86 LYS A O 1
ATOM 718 N N . ALA A 1 87 ? -15.526 -4.171 58.865 1.00 58.97 87 ALA A N 1
ATOM 719 C CA . ALA A 1 87 ? -16.779 -3.946 59.590 1.00 58.97 87 ALA A CA 1
ATOM 720 C C . ALA A 1 87 ? -17.277 -5.206 60.328 1.00 58.97 87 ALA A C 1
ATOM 722 O O . ALA A 1 87 ? -17.974 -5.099 61.331 1.00 58.97 87 ALA A O 1
ATOM 723 N N . THR A 1 88 ? -16.882 -6.403 59.882 1.00 53.88 88 THR A N 1
ATOM 724 C CA . THR A 1 88 ? -17.265 -7.681 60.509 1.00 53.88 88 THR A CA 1
ATOM 725 C C . THR A 1 88 ? -16.358 -8.132 61.664 1.00 53.88 88 THR A C 1
ATOM 727 O O . THR A 1 88 ? -16.659 -9.132 62.308 1.00 53.88 88 THR A O 1
ATOM 730 N N . SER A 1 89 ? -15.254 -7.430 61.958 1.00 50.12 89 SER A N 1
ATOM 731 C CA . SER A 1 89 ? -14.262 -7.861 62.962 1.00 50.12 89 SER A CA 1
ATOM 732 C C . SER A 1 89 ? -14.395 -7.212 64.349 1.00 50.12 89 SER A C 1
ATOM 734 O O . SER A 1 89 ? -13.528 -7.426 65.193 1.00 50.12 89 SER A O 1
ATOM 736 N N . THR A 1 90 ? -15.435 -6.416 64.621 1.00 46.09 90 THR A N 1
ATOM 737 C CA . THR A 1 90 ? -15.692 -5.846 65.959 1.00 46.09 90 THR A CA 1
ATOM 738 C C . THR A 1 90 ? -16.641 -6.743 66.767 1.00 46.09 90 THR A C 1
ATOM 740 O O . THR A 1 90 ? -17.821 -6.833 66.422 1.00 46.09 90 THR A O 1
ATOM 743 N N . PRO A 1 91 ? -16.184 -7.397 67.852 1.00 46.38 91 PRO A N 1
ATOM 744 C CA . PRO A 1 91 ? -17.047 -8.212 68.694 1.00 46.38 91 PRO A CA 1
ATOM 745 C C . PRO A 1 91 ? -17.795 -7.310 69.686 1.00 46.38 91 PRO A C 1
ATOM 747 O O . PRO A 1 91 ? -17.180 -6.762 70.597 1.00 46.38 91 PRO A O 1
ATOM 750 N N . GLY A 1 92 ? -19.116 -7.159 69.532 1.00 46.59 92 GLY A N 1
ATOM 751 C CA . GLY A 1 92 ? -19.949 -6.669 70.641 1.00 46.59 92 GLY A CA 1
ATOM 752 C C . GLY A 1 92 ? -21.101 -5.704 70.361 1.00 46.59 92 GLY A C 1
ATOM 753 O O . GLY A 1 92 ? -21.506 -5.022 71.297 1.00 46.59 92 GLY A O 1
ATOM 754 N N . THR A 1 93 ? -21.678 -5.619 69.161 1.00 43.28 93 THR A N 1
ATOM 755 C CA . THR A 1 93 ? -22.884 -4.785 68.957 1.00 43.28 93 THR A CA 1
ATOM 756 C C . THR A 1 93 ? -24.048 -5.636 68.448 1.00 43.28 93 THR A C 1
ATOM 758 O O . THR A 1 93 ? -23.871 -6.350 67.459 1.00 43.28 93 THR A O 1
ATOM 761 N N . PRO A 1 94 ? -25.215 -5.637 69.127 1.00 42.22 94 PRO A N 1
ATOM 762 C CA . PRO A 1 94 ? -26.345 -6.451 68.718 1.00 42.22 94 PRO A CA 1
ATOM 763 C C . PRO A 1 94 ? -26.892 -5.979 67.369 1.00 42.22 94 PRO A C 1
ATOM 765 O O . PRO A 1 94 ? -27.062 -4.791 67.104 1.00 42.22 94 PRO A O 1
ATOM 768 N N . LEU A 1 95 ? -27.144 -6.984 66.540 1.00 51.62 95 LEU A N 1
ATOM 769 C CA . LEU A 1 95 ? -27.700 -6.961 65.200 1.00 51.62 95 LEU A CA 1
ATOM 770 C C . LEU A 1 95 ? -29.090 -6.309 65.176 1.00 51.62 95 LEU A C 1
ATOM 772 O O . LEU A 1 95 ? -30.100 -6.966 65.408 1.00 51.62 95 LEU A O 1
ATOM 776 N N . SER A 1 96 ? -29.146 -5.025 64.849 1.00 50.69 96 SER A N 1
ATOM 777 C CA . SER A 1 96 ? -30.358 -4.380 64.348 1.00 50.69 96 SER A CA 1
ATOM 778 C C . SER A 1 96 ? -29.965 -3.076 63.664 1.00 50.69 96 SER A C 1
ATOM 780 O O . SER A 1 96 ? -29.449 -2.199 64.351 1.00 50.69 96 SER A O 1
ATOM 782 N N . PHE A 1 97 ? -30.263 -2.955 62.357 1.00 41.47 97 PHE A N 1
ATOM 783 C CA . PHE A 1 97 ? -30.157 -1.728 61.538 1.00 41.47 97 PHE A CA 1
ATOM 784 C C . PHE A 1 97 ? -28.726 -1.459 61.005 1.00 41.47 97 PHE A C 1
ATOM 786 O O . PHE A 1 97 ? -27.933 -0.828 61.689 1.00 41.47 97 PHE A O 1
ATOM 793 N N . PHE A 1 98 ? -28.224 -1.980 59.874 1.00 38.41 98 PHE A N 1
ATOM 794 C CA . PHE A 1 98 ? -28.702 -2.150 58.484 1.00 38.41 98 PHE A CA 1
ATOM 795 C C . PHE A 1 98 ? -28.142 -3.509 57.960 1.00 38.41 98 PHE A C 1
ATOM 797 O O . PHE A 1 98 ? -26.941 -3.717 58.072 1.00 38.41 98 PHE A O 1
ATOM 804 N N . GLY A 1 99 ? -28.831 -4.543 57.458 1.00 38.97 99 GLY A N 1
ATOM 805 C CA . GLY A 1 99 ? -30.108 -4.685 56.753 1.00 38.97 99 GLY A CA 1
ATOM 806 C C . GLY A 1 99 ? -29.901 -4.622 55.229 1.00 38.97 99 GLY A C 1
ATOM 807 O O . GLY A 1 99 ? -29.985 -3.532 54.692 1.00 38.97 99 GLY A O 1
ATOM 808 N N . GLY A 1 100 ? -29.612 -5.672 54.452 1.00 39.47 100 GLY A N 1
ATOM 809 C CA . GLY A 1 100 ? -29.344 -7.085 54.704 1.00 39.47 100 GLY A CA 1
ATOM 810 C C . GLY A 1 100 ? -28.903 -7.749 53.386 1.00 39.47 100 GLY A C 1
ATOM 811 O O . GLY A 1 100 ? -29.703 -7.860 52.471 1.00 39.47 100 GLY A O 1
ATOM 812 N N . GLU A 1 101 ? -27.650 -8.193 53.293 1.00 37.88 101 GLU A N 1
ATOM 813 C CA . GLU A 1 101 ? -27.157 -9.088 52.229 1.00 37.88 101 GLU A CA 1
ATOM 814 C C . GLU A 1 101 ? -26.541 -10.333 52.887 1.00 37.88 101 GLU A C 1
ATOM 816 O O . GLU A 1 101 ? -25.338 -10.566 52.885 1.00 37.88 101 GLU A O 1
ATOM 821 N N . SER A 1 102 ? -27.376 -11.118 53.568 1.00 46.22 102 SER A N 1
ATOM 822 C CA . SER A 1 102 ? -26.991 -12.455 54.016 1.00 46.22 102 SER A CA 1
ATOM 823 C C . SER A 1 102 ? -27.871 -13.472 53.307 1.00 46.22 102 SER A C 1
ATOM 825 O O . SER A 1 102 ? -29.051 -13.619 53.617 1.00 46.22 102 SER A O 1
ATOM 827 N N . GLY A 1 103 ? -27.266 -14.183 52.357 1.00 48.88 103 GLY A N 1
ATOM 828 C CA . GLY A 1 103 ? -27.574 -15.595 52.158 1.00 48.88 103 GLY A CA 1
ATOM 829 C C . GLY A 1 103 ? -28.495 -15.978 51.009 1.00 48.88 103 GLY A C 1
ATOM 830 O O . GLY A 1 103 ? -28.943 -17.119 51.000 1.00 48.88 103 GLY A O 1
ATOM 831 N N . MET A 1 104 ? -28.770 -15.111 50.036 1.00 50.75 104 MET A N 1
ATOM 832 C CA . MET A 1 104 ? -29.462 -15.547 48.822 1.00 50.75 104 MET A CA 1
ATOM 833 C C . MET A 1 104 ? -28.475 -15.612 47.662 1.00 50.75 104 MET A C 1
ATOM 835 O O . MET A 1 104 ? -27.727 -14.669 47.445 1.00 50.75 104 MET A O 1
ATOM 839 N N . SER A 1 105 ? -28.448 -16.754 46.965 1.00 73.81 105 SER A N 1
ATOM 840 C CA . SER A 1 105 ? -27.640 -16.949 45.755 1.00 73.81 105 SER A CA 1
ATOM 841 C C . SER A 1 105 ? -27.838 -15.766 44.800 1.00 73.81 105 SER A C 1
ATOM 843 O O . SER A 1 105 ? -28.969 -15.300 44.663 1.00 73.81 105 SER A O 1
ATOM 845 N N . GLU A 1 106 ? -26.777 -15.315 44.128 1.00 74.75 106 GLU A N 1
ATOM 846 C CA . GLU A 1 106 ? -26.831 -14.316 43.043 1.00 74.75 106 GLU A CA 1
ATOM 847 C C . GLU A 1 106 ? -27.968 -14.636 42.052 1.00 74.75 106 GLU A C 1
ATOM 849 O O . GLU A 1 106 ? -28.728 -13.765 41.633 1.00 74.75 106 GLU A O 1
ATOM 854 N N . GLU A 1 107 ? -28.180 -15.926 41.788 1.00 80.75 107 GLU A N 1
ATOM 855 C CA . GLU A 1 107 ? -29.266 -16.442 40.955 1.00 80.75 107 GLU A CA 1
ATOM 856 C C . GLU A 1 107 ? -30.669 -16.116 41.499 1.00 80.75 107 GLU A C 1
ATOM 858 O O . GLU A 1 107 ? -31.585 -15.791 40.743 1.00 80.75 107 GLU A O 1
ATOM 863 N N . ALA A 1 108 ? -30.851 -16.143 42.820 1.00 84.00 108 ALA A N 1
ATOM 864 C CA . ALA A 1 108 ? -32.114 -15.785 43.456 1.00 84.00 108 ALA A CA 1
ATOM 865 C C . ALA A 1 108 ? -32.382 -14.272 43.396 1.00 84.00 108 ALA A C 1
ATOM 867 O O . ALA A 1 108 ? -33.542 -13.856 43.372 1.00 84.00 108 ALA A O 1
ATOM 868 N N . GLU A 1 109 ? -31.340 -13.439 43.366 1.00 84.75 109 GLU A N 1
ATOM 869 C CA . GLU A 1 109 ? -31.480 -11.992 43.175 1.00 84.75 109 GLU A CA 1
ATOM 870 C C . GLU A 1 109 ? -31.788 -11.640 41.723 1.00 84.75 109 GLU A C 1
ATOM 872 O O . GLU A 1 109 ? -32.743 -10.902 41.47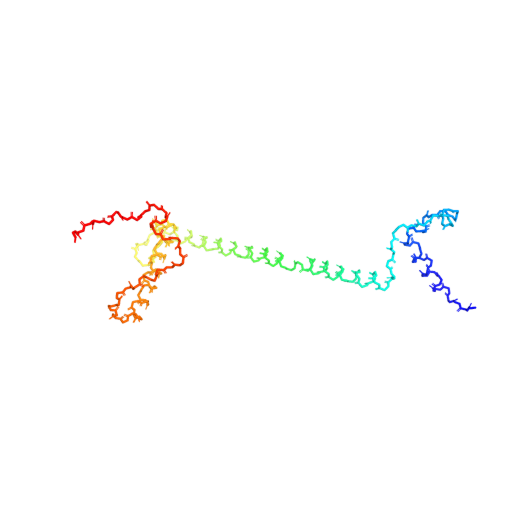6 1.00 84.75 109 GLU A O 1
ATOM 877 N N . ALA A 1 110 ? -31.078 -12.250 40.771 1.00 88.19 110 ALA A N 1
ATOM 878 C CA . ALA A 1 110 ? -31.367 -12.111 39.347 1.00 88.19 110 ALA A CA 1
ATOM 879 C C . ALA A 1 110 ? -32.807 -12.547 39.021 1.00 88.19 110 ALA A C 1
ATOM 881 O O . ALA A 1 110 ? -33.533 -11.847 38.314 1.00 88.19 110 ALA A O 1
ATOM 882 N N . SER A 1 111 ? -33.258 -13.663 39.603 1.00 91.88 111 SER A N 1
ATOM 883 C CA . SER A 1 111 ? -34.622 -14.165 39.420 1.00 91.88 111 SER A CA 1
ATOM 884 C C . SER A 1 111 ? -35.678 -13.230 40.020 1.00 91.88 111 SER A C 1
ATOM 886 O O . SER A 1 111 ? -36.690 -12.950 39.375 1.00 91.88 111 SER A O 1
ATOM 888 N N . ARG A 1 112 ? -35.435 -12.672 41.215 1.00 92.50 112 ARG A N 1
ATOM 889 C CA . ARG A 1 112 ? -36.331 -11.669 41.816 1.00 92.50 112 ARG A CA 1
ATOM 890 C C . ARG A 1 112 ? -36.406 -10.391 40.988 1.00 92.50 112 ARG A C 1
ATOM 892 O O . ARG A 1 112 ? -37.502 -9.869 40.807 1.00 92.50 112 ARG A O 1
ATOM 899 N N . PHE A 1 113 ? -35.276 -9.909 40.474 1.00 94.44 113 PHE A N 1
ATOM 900 C CA . PHE A 1 113 ? -35.233 -8.724 39.620 1.00 94.44 113 PHE A CA 1
ATOM 901 C C . PHE A 1 113 ? -36.029 -8.936 38.327 1.00 94.44 113 PHE A C 1
ATOM 903 O O . PHE A 1 113 ? -36.919 -8.144 38.024 1.00 94.44 113 PHE A O 1
ATOM 910 N N . ALA A 1 114 ? -35.790 -10.047 37.622 1.00 94.62 114 ALA A N 1
ATOM 911 C CA . ALA A 1 114 ? -36.512 -10.380 36.395 1.00 94.62 114 ALA A CA 1
ATOM 912 C C . ALA A 1 114 ? -38.026 -10.525 36.629 1.00 94.62 114 ALA A C 1
ATOM 914 O O . ALA A 1 114 ? -38.835 -10.038 35.837 1.00 94.62 114 ALA A O 1
ATOM 915 N N . ALA A 1 115 ? -38.424 -11.156 37.738 1.00 93.44 115 ALA A N 1
ATOM 916 C CA . ALA A 1 115 ? -39.831 -11.295 38.104 1.00 93.44 115 ALA A CA 1
ATOM 917 C C . ALA A 1 115 ? -40.485 -9.937 38.408 1.00 93.44 115 ALA A C 1
ATOM 919 O O . ALA A 1 115 ? -41.602 -9.681 37.959 1.00 93.44 115 ALA A O 1
ATOM 920 N N . GLN A 1 116 ? -39.789 -9.061 39.137 1.00 93.06 116 GLN A N 1
ATOM 921 C CA . GLN A 1 116 ? -40.283 -7.732 39.489 1.00 93.06 116 GLN A CA 1
ATOM 922 C C . GLN A 1 116 ? -40.450 -6.841 38.251 1.00 93.06 116 GLN A C 1
ATOM 924 O O . GLN A 1 116 ? -41.477 -6.175 38.116 1.00 93.06 116 GLN A O 1
ATOM 929 N N . ASP A 1 117 ? -39.472 -6.860 37.345 1.00 95.38 117 ASP A N 1
ATOM 930 C CA . ASP A 1 117 ? -39.506 -6.105 36.090 1.00 95.38 117 ASP A CA 1
ATOM 931 C C . ASP A 1 117 ? -40.657 -6.573 35.188 1.00 95.38 117 ASP A C 1
ATOM 933 O O . ASP A 1 117 ? -41.478 -5.774 34.738 1.00 95.38 117 ASP A O 1
ATOM 937 N N . THR A 1 118 ? -40.821 -7.894 35.052 1.00 94.62 118 THR A N 1
ATOM 938 C CA . THR A 1 118 ? -41.940 -8.494 34.310 1.00 94.62 118 THR A CA 1
ATOM 939 C C . THR A 1 118 ? -43.294 -8.034 34.860 1.00 94.62 118 THR A C 1
ATOM 941 O O . THR A 1 118 ? -44.195 -7.682 34.099 1.00 94.62 118 THR A O 1
ATOM 944 N N . LEU A 1 119 ? -43.454 -8.003 36.186 1.00 93.94 119 LEU A N 1
ATOM 945 C CA . LEU A 1 119 ? -44.702 -7.589 36.833 1.00 93.94 119 LEU A CA 1
ATOM 946 C C . LEU A 1 119 ? -44.961 -6.085 36.654 1.00 93.94 119 LEU A C 1
ATOM 948 O O . LEU A 1 119 ? -46.109 -5.678 36.470 1.00 93.94 119 LEU A O 1
ATOM 952 N N . ASN A 1 120 ? -43.907 -5.267 36.652 1.00 93.62 120 ASN A N 1
ATOM 953 C CA . ASN A 1 120 ? -44.017 -3.838 36.384 1.00 93.62 120 ASN A CA 1
ATOM 954 C C . ASN A 1 120 ? -44.473 -3.567 34.942 1.00 93.62 120 ASN A C 1
ATOM 956 O O . ASN A 1 120 ? -45.441 -2.834 34.746 1.00 93.62 120 ASN A O 1
ATOM 960 N N . ILE A 1 121 ? -43.864 -4.236 33.957 1.00 92.50 121 ILE A N 1
ATOM 961 C CA . ILE A 1 121 ? -44.249 -4.143 32.539 1.00 92.50 121 ILE A CA 1
ATOM 962 C C . ILE A 1 121 ? -45.706 -4.583 32.342 1.00 92.50 121 ILE A C 1
ATOM 964 O O . ILE A 1 121 ? -46.486 -3.892 31.688 1.00 92.50 121 ILE A O 1
ATOM 968 N N . ILE A 1 122 ? -46.116 -5.704 32.948 1.00 89.88 122 ILE A N 1
ATOM 969 C CA . ILE A 1 122 ? -47.517 -6.155 32.909 1.00 89.88 122 ILE A CA 1
ATOM 970 C C . ILE A 1 122 ? -48.442 -5.100 33.528 1.00 89.88 122 ILE A C 1
ATOM 972 O O . ILE A 1 122 ? -49.518 -4.841 32.995 1.00 89.88 122 ILE A O 1
ATOM 976 N N . GLY A 1 123 ? -48.036 -4.481 34.638 1.00 88.50 123 GLY A N 1
ATOM 977 C CA . GLY A 1 123 ? -48.791 -3.418 35.295 1.00 88.50 123 GLY A CA 1
ATOM 978 C C . GLY A 1 123 ? -48.933 -2.156 34.442 1.00 88.50 123 GLY A C 1
ATOM 979 O O . GLY A 1 123 ? -49.983 -1.518 34.485 1.00 88.50 123 GLY A O 1
ATOM 980 N N . GLU A 1 124 ? -47.915 -1.797 33.663 1.00 86.06 124 GLU A N 1
ATOM 981 C CA . GLU A 1 124 ? -47.975 -0.699 32.691 1.00 86.06 124 GLU A CA 1
ATOM 982 C C . GLU A 1 124 ? -48.927 -1.032 31.538 1.00 86.06 124 GLU A C 1
ATOM 984 O O . GLU A 1 124 ? -49.864 -0.278 31.285 1.00 86.06 124 GLU A O 1
ATOM 989 N N . ILE A 1 125 ? -48.796 -2.218 30.937 1.00 82.50 125 ILE A N 1
ATOM 990 C CA . ILE A 1 125 ? -49.691 -2.681 29.864 1.00 82.50 125 ILE A CA 1
ATOM 991 C C . ILE A 1 125 ? -51.146 -2.754 30.353 1.00 82.50 125 ILE A C 1
ATOM 993 O O . ILE A 1 125 ? -52.068 -2.347 29.650 1.00 82.50 125 ILE A O 1
ATOM 997 N N . ALA A 1 126 ? -51.379 -3.240 31.573 1.00 81.88 126 ALA A N 1
ATOM 998 C CA . ALA A 1 126 ? -52.719 -3.357 32.142 1.00 81.88 126 ALA A CA 1
ATOM 999 C C . ALA A 1 126 ? -53.380 -1.999 32.431 1.00 81.88 126 ALA A C 1
ATOM 1001 O O . ALA A 1 126 ? -54.607 -1.919 32.440 1.00 81.88 126 ALA A O 1
ATOM 1002 N N . LYS A 1 127 ? -52.600 -0.932 32.655 1.00 78.31 127 LYS A N 1
ATOM 1003 C CA . LYS A 1 127 ? -53.134 0.436 32.783 1.00 78.31 127 LYS A CA 1
ATOM 1004 C C . LYS A 1 127 ? -53.594 0.996 31.436 1.00 78.31 127 LYS A C 1
ATOM 1006 O O . LYS A 1 127 ? -54.558 1.759 31.407 1.00 78.31 127 LYS A O 1
ATOM 1011 N N . ASP A 1 128 ? -52.949 0.581 30.349 1.00 68.12 128 ASP A N 1
ATOM 1012 C CA . ASP A 1 128 ? -53.258 1.033 28.989 1.00 68.12 128 ASP A CA 1
ATOM 1013 C C . ASP A 1 128 ? -54.365 0.202 28.311 1.00 68.12 128 ASP A C 1
ATOM 1015 O O . ASP A 1 128 ? -55.019 0.663 27.370 1.00 68.12 128 ASP A O 1
ATOM 1019 N N . VAL A 1 129 ? -54.644 -1.010 28.806 1.00 64.56 129 VAL A N 1
ATOM 1020 C CA . VAL A 1 129 ? -55.730 -1.866 28.308 1.00 64.56 129 VAL A CA 1
ATOM 1021 C C . VAL A 1 129 ? -57.069 -1.467 28.939 1.00 64.56 129 VAL A C 1
ATOM 1023 O O . VAL A 1 129 ? -57.431 -1.876 30.040 1.00 64.56 129 VAL A O 1
ATOM 1026 N N . GLN A 1 130 ? -57.873 -0.715 28.186 1.00 58.44 130 GLN A N 1
ATOM 1027 C CA . GLN A 1 130 ? -59.325 -0.662 28.394 1.00 58.44 130 GLN A CA 1
ATOM 1028 C C . GLN A 1 130 ? -59.941 -2.028 28.031 1.00 58.44 130 GLN A C 1
ATOM 1030 O O . GLN A 1 130 ? -59.548 -2.605 27.012 1.00 58.44 130 GLN A O 1
ATOM 1035 N N . PRO A 1 131 ? -60.916 -2.562 28.795 1.00 56.66 131 PRO A N 1
ATOM 1036 C CA . PRO A 1 131 ? -61.485 -3.882 28.543 1.00 56.66 131 PRO A CA 1
ATOM 1037 C C . PRO A 1 131 ? -62.322 -3.865 27.259 1.00 56.66 131 PRO A C 1
ATOM 1039 O O . PRO A 1 131 ? -63.522 -3.596 27.278 1.00 56.66 131 PRO A O 1
ATOM 1042 N N . LYS A 1 132 ? -61.695 -4.168 26.122 1.00 51.34 132 LYS A N 1
ATOM 1043 C CA . LYS A 1 132 ? -62.400 -4.514 24.888 1.00 51.34 132 LYS A CA 1
ATOM 1044 C C . LYS A 1 132 ? -62.464 -6.027 24.767 1.00 51.34 132 LYS A C 1
ATOM 1046 O O . LYS A 1 132 ? -61.488 -6.696 24.444 1.00 51.34 132 LYS A O 1
ATOM 1051 N N . THR A 1 133 ? -63.648 -6.562 25.032 1.00 55.16 133 THR A N 1
ATOM 1052 C CA . THR A 1 133 ? -64.056 -7.930 24.712 1.00 55.16 133 THR A CA 1
ATOM 1053 C C . THR A 1 133 ? -64.183 -8.095 23.196 1.00 55.16 133 THR A C 1
ATOM 1055 O O . THR A 1 133 ? -65.282 -8.187 22.656 1.00 55.16 133 THR A O 1
ATOM 1058 N N . GLU A 1 134 ? -63.066 -8.134 22.475 1.00 53.28 134 GLU A N 1
ATOM 1059 C CA . GLU A 1 134 ? -63.083 -8.405 21.036 1.00 53.28 134 GLU A CA 1
ATOM 1060 C C . GLU A 1 134 ? -62.609 -9.833 20.754 1.00 53.28 134 GLU A C 1
ATOM 1062 O O . GLU A 1 134 ? -61.473 -10.220 21.017 1.00 53.28 134 GLU A O 1
ATOM 1067 N N . LYS A 1 135 ? -63.540 -10.650 20.243 1.00 52.66 135 LYS A N 1
ATOM 1068 C CA . LYS A 1 135 ? -63.280 -12.007 19.756 1.00 52.66 135 LYS A CA 1
ATOM 1069 C C . LYS A 1 135 ? -62.228 -11.933 18.646 1.00 52.66 135 LYS A C 1
ATOM 1071 O O . LYS A 1 135 ? -62.518 -11.407 17.572 1.00 52.66 135 LYS A O 1
ATOM 1076 N N . LEU A 1 136 ? -61.042 -12.483 18.899 1.00 47.50 136 LEU A N 1
ATOM 1077 C CA . LEU A 1 136 ? -59.963 -12.603 17.918 1.00 47.50 136 LEU A CA 1
ATOM 1078 C C . LEU A 1 136 ? -60.456 -13.405 16.704 1.00 47.50 136 LEU A C 1
ATOM 1080 O O . LEU A 1 136 ? -60.656 -14.618 16.780 1.00 47.50 136 LEU A O 1
ATOM 1084 N N . LYS A 1 137 ? -60.676 -12.720 15.579 1.00 54.28 137 LYS A N 1
ATOM 1085 C CA . LYS A 1 137 ? -60.854 -13.369 14.279 1.00 54.28 137 LYS A CA 1
ATOM 1086 C C . LYS A 1 137 ? -59.471 -13.774 13.781 1.00 54.28 137 LYS A C 1
ATOM 1088 O O . LYS A 1 137 ? -58.679 -12.917 13.411 1.00 54.28 137 LYS A O 1
ATOM 1093 N N . PHE A 1 138 ? -59.186 -15.072 13.790 1.00 54.00 138 PHE A N 1
ATOM 1094 C CA . PHE A 1 138 ? -58.008 -15.608 13.118 1.00 54.00 138 PHE A CA 1
ATOM 1095 C C . PHE A 1 138 ? -58.203 -15.471 11.607 1.00 54.00 138 PHE A C 1
ATOM 1097 O O . PHE A 1 138 ? -59.065 -16.128 11.022 1.00 54.00 138 PHE A O 1
ATOM 1104 N N . GLU A 1 139 ? -57.432 -14.589 10.977 1.00 60.19 139 GLU A N 1
ATOM 1105 C CA . GLU A 1 139 ? -57.392 -14.490 9.522 1.00 60.19 139 GLU A CA 1
ATOM 1106 C C . GLU A 1 139 ? -56.690 -15.729 8.955 1.00 60.19 139 GLU A C 1
ATOM 1108 O O . GLU A 1 139 ? -55.559 -16.057 9.320 1.00 60.19 139 GLU A O 1
ATOM 1113 N N . LYS A 1 140 ? -57.392 -16.462 8.083 1.00 60.59 140 LYS A N 1
ATOM 1114 C CA . LYS A 1 140 ? -56.866 -17.650 7.405 1.00 60.59 140 LYS A CA 1
ATOM 1115 C C . LYS A 1 140 ? -55.765 -17.198 6.436 1.00 60.59 140 LYS A C 1
ATOM 1117 O O . LYS A 1 140 ? -56.060 -16.624 5.393 1.00 60.59 140 LYS A O 1
ATOM 1122 N N . GLY A 1 141 ? -54.502 -17.411 6.808 1.00 63.97 141 GLY A N 1
ATOM 1123 C CA . GLY A 1 141 ? -53.347 -17.099 5.962 1.00 63.97 141 GLY A CA 1
ATOM 1124 C C . GLY A 1 141 ? -53.293 -17.944 4.680 1.00 63.97 141 GLY A C 1
ATOM 1125 O O . GLY A 1 141 ? -53.980 -18.956 4.562 1.00 63.97 141 GLY A O 1
ATOM 1126 N N . LEU A 1 142 ? -52.431 -17.554 3.733 1.00 67.56 142 LEU A N 1
ATOM 1127 C CA . LEU A 1 142 ? -52.218 -18.186 2.411 1.00 67.56 142 LEU A CA 1
ATOM 1128 C C . LEU A 1 142 ? -51.549 -19.584 2.459 1.00 67.56 142 LEU A C 1
ATOM 1130 O O . LEU A 1 142 ? -50.943 -20.022 1.483 1.00 67.56 142 LEU A O 1
ATOM 1134 N N . GLY A 1 143 ? -51.613 -20.278 3.596 1.00 69.62 143 GLY A N 1
ATOM 1135 C CA . GLY A 1 143 ? -51.066 -21.624 3.744 1.00 69.62 143 GLY A CA 1
ATOM 1136 C C . GLY A 1 143 ? -51.901 -22.674 3.000 1.00 69.62 143 GLY A C 1
ATOM 1137 O O . GLY A 1 143 ? -53.088 -22.447 2.750 1.00 69.62 143 GLY A O 1
ATOM 1138 N N . PRO A 1 144 ? -51.304 -23.828 2.646 1.00 74.12 144 PRO A N 1
ATOM 1139 C CA . PRO A 1 144 ? -52.050 -24.938 2.067 1.00 74.12 144 PRO A CA 1
ATOM 1140 C C . PRO A 1 144 ? -53.183 -25.342 3.012 1.00 74.12 144 PRO A C 1
ATOM 1142 O O . PRO A 1 144 ? -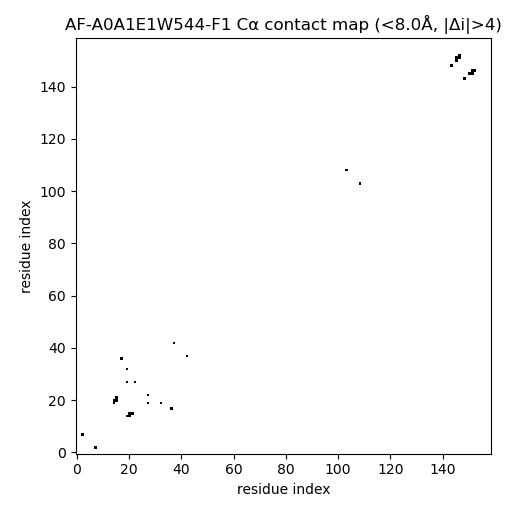53.003 -25.407 4.230 1.00 74.12 144 PRO A O 1
ATOM 1145 N N . ASP A 1 145 ? -54.362 -25.569 2.440 1.00 76.75 145 ASP A N 1
ATOM 1146 C CA . ASP A 1 145 ? -55.557 -25.850 3.225 1.00 76.75 145 ASP A CA 1
ATOM 1147 C C . ASP A 1 145 ? -55.381 -27.131 4.053 1.00 76.75 145 ASP A C 1
ATOM 1149 O O . ASP A 1 145 ? -54.702 -28.067 3.625 1.00 76.75 145 ASP A O 1
ATOM 1153 N N . LEU A 1 146 ? -56.003 -27.199 5.233 1.00 76.00 146 LEU A N 1
ATOM 1154 C CA . LEU A 1 146 ? -55.844 -28.342 6.146 1.00 76.00 146 LEU A CA 1
ATOM 1155 C C . LEU A 1 146 ? -56.240 -29.669 5.477 1.00 76.00 146 LEU A C 1
ATOM 1157 O O . LEU A 1 146 ? -55.613 -30.700 5.720 1.00 76.00 146 LEU A O 1
ATOM 1161 N N . ALA A 1 147 ? -57.227 -29.629 4.577 1.00 74.56 147 ALA A N 1
ATOM 1162 C CA . ALA A 1 147 ? -57.617 -30.766 3.749 1.00 74.56 147 ALA A CA 1
ATOM 1163 C C . ALA A 1 147 ? -56.491 -31.232 2.805 1.00 74.56 147 ALA A C 1
ATOM 1165 O O . ALA A 1 147 ? -56.299 -32.431 2.621 1.00 74.56 147 ALA A O 1
ATOM 1166 N N . VAL A 1 148 ? -55.705 -30.303 2.252 1.00 75.62 148 VAL A N 1
ATOM 1167 C CA . VAL A 1 148 ? -54.600 -30.597 1.321 1.00 75.62 148 VAL A CA 1
ATOM 1168 C C . VAL A 1 148 ? -53.432 -31.275 2.035 1.00 75.62 148 VAL A C 1
ATOM 1170 O O . VAL A 1 148 ? -52.781 -32.141 1.457 1.00 75.62 148 VAL A O 1
ATOM 1173 N N . ILE A 1 149 ? -53.189 -30.934 3.301 1.00 77.94 149 ILE A N 1
ATOM 1174 C CA . ILE A 1 149 ? -52.154 -31.579 4.125 1.00 77.94 149 ILE A CA 1
ATOM 1175 C C . ILE A 1 149 ? -52.663 -32.819 4.880 1.00 77.94 149 ILE A C 1
ATOM 1177 O O . ILE A 1 149 ? -51.960 -33.346 5.738 1.00 77.94 149 ILE A O 1
ATOM 1181 N N . GLY A 1 150 ? -53.876 -33.294 4.572 1.00 72.56 150 GLY A N 1
ATOM 1182 C CA . GLY A 1 150 ? -54.444 -34.514 5.155 1.00 72.56 150 GLY A CA 1
ATOM 1183 C C . GLY A 1 150 ? -54.860 -34.392 6.624 1.00 72.56 150 GLY A C 1
ATOM 1184 O O . GLY A 1 150 ? -55.063 -35.408 7.280 1.00 72.56 150 GLY A O 1
ATOM 1185 N N . LEU A 1 151 ? -54.988 -33.166 7.141 1.00 79.44 151 LEU A N 1
ATOM 1186 C CA . LEU A 1 151 ? -55.423 -32.871 8.514 1.00 79.44 151 LEU A CA 1
ATOM 1187 C C . LEU A 1 151 ? -56.863 -32.331 8.580 1.00 79.44 151 LEU A C 1
ATOM 1189 O O . LEU A 1 151 ? -57.326 -31.929 9.647 1.00 79.44 151 LEU A O 1
ATOM 1193 N N . GLY A 1 152 ? -57.571 -32.290 7.448 1.00 71.94 152 GLY A N 1
ATOM 1194 C CA . GLY A 1 152 ? -58.986 -31.926 7.399 1.00 71.94 152 GLY A CA 1
ATOM 1195 C C . GLY A 1 152 ? -59.848 -32.992 8.076 1.00 71.94 152 GLY A C 1
ATOM 1196 O O . GLY A 1 152 ? -59.652 -34.185 7.845 1.00 71.94 152 GLY A O 1
ATOM 1197 N N . GLN A 1 153 ? -60.790 -32.571 8.923 1.00 75.56 153 GLN A N 1
ATOM 1198 C CA . GLN A 1 153 ? -61.775 -33.488 9.502 1.00 75.56 153 GLN A CA 1
ATOM 1199 C C . GLN A 1 153 ? -62.671 -34.070 8.393 1.00 75.56 153 GLN A C 1
ATOM 1201 O O . GLN A 1 153 ? -62.956 -33.365 7.425 1.00 75.56 153 GLN A O 1
ATOM 1206 N N . PRO A 1 154 ? -63.113 -35.337 8.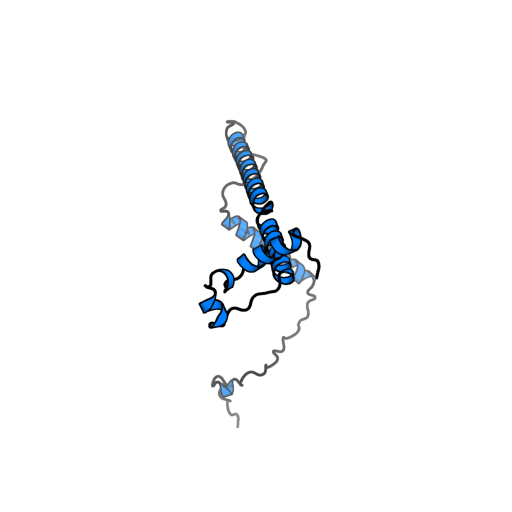501 1.00 60.03 154 PRO A N 1
ATOM 1207 C CA . PRO A 1 154 ? -64.085 -35.892 7.570 1.00 60.03 154 PRO A CA 1
ATOM 1208 C C . PRO A 1 154 ? -65.438 -35.212 7.800 1.00 60.03 154 PRO A C 1
ATOM 1210 O O . PRO A 1 154 ? -65.966 -35.251 8.910 1.00 60.03 154 PRO A O 1
ATOM 1213 N N . ASP A 1 155 ? -65.988 -34.589 6.758 1.00 59.94 155 ASP A N 1
ATOM 1214 C CA . ASP A 1 155 ? -67.322 -33.994 6.810 1.00 59.94 155 ASP A CA 1
ATOM 1215 C C . ASP A 1 155 ? -68.357 -35.085 7.126 1.00 59.94 155 ASP A C 1
ATOM 1217 O O . ASP A 1 155 ? -68.549 -36.030 6.351 1.00 59.94 155 ASP A O 1
ATOM 1221 N N . GLU A 1 156 ? -69.032 -34.965 8.272 1.00 55.41 156 GLU A N 1
ATOM 1222 C CA . GLU A 1 156 ? -70.234 -35.747 8.536 1.00 55.41 156 GLU A CA 1
ATOM 1223 C C . GLU A 1 156 ? -71.302 -35.340 7.519 1.00 55.41 156 GLU A C 1
ATOM 1225 O O . GLU A 1 156 ? -71.780 -34.204 7.487 1.00 55.41 156 GLU A O 1
ATOM 1230 N N . LYS A 1 157 ? -71.655 -36.289 6.651 1.00 47.47 157 LYS A N 1
ATOM 1231 C CA . LYS A 1 157 ? -72.832 -36.192 5.795 1.00 47.47 157 LYS A CA 1
ATOM 1232 C C . LYS A 1 157 ? -74.077 -36.109 6.678 1.00 47.47 157 LYS A C 1
ATOM 1234 O O . LYS A 1 157 ? -74.353 -37.055 7.409 1.00 47.47 157 LYS A O 1
ATOM 1239 N N . CYS A 1 158 ? -74.857 -35.048 6.515 1.00 40.31 158 CYS A N 1
ATOM 1240 C CA . CYS A 1 158 ? -76.283 -35.059 6.822 1.00 40.31 158 CYS A CA 1
ATOM 1241 C C . CYS A 1 158 ? -77.053 -34.911 5.503 1.00 40.31 158 CYS A C 1
ATOM 1243 O O . CYS A 1 158 ? -76.948 -33.868 4.861 1.00 40.31 158 CYS A O 1
ATOM 1245 N N . ASP A 1 159 ? -77.709 -36.017 5.136 1.00 38.31 159 ASP A N 1
ATOM 1246 C CA . ASP A 1 159 ? -78.859 -36.249 4.236 1.00 38.31 159 ASP A CA 1
ATOM 1247 C C . ASP A 1 159 ? -79.160 -35.287 3.069 1.00 38.31 159 ASP A C 1
ATOM 1249 O O . ASP A 1 159 ? -79.559 -34.122 3.298 1.00 38.31 159 ASP A O 1
#

Mean predicted aligned error: 21.73 Å

pLDDT: mean 77.26, std 17.39, range [37.88, 97.12]

Secondary structure (DSSP, 8-state):
----HHHHHHHHHHHHTSGGGGS-HHHHHH---S-PPPPHHHHHHHHHHHHHHHHHHH-THHHHHHHHHHHHHHHHHHHHHHHHHHHTT-----S-SS----S--HHHHHHHHHHHHHHHHHHHHHHH-------------SSPPTTTTT-PPPP----